Protein AF-A0ABD0QSH5-F1 (afdb_monomer_lite)

Foldseek 3Di:
DDDDDPDDDCVVPFKDWAKDKDWDPDVVIDIDIDIDIDGDFDADPVRHGDDDDPPPPCPVPVCDPVNVVVVVD

Organism: Cirrhinus mrigala (NCBI:txid683832)

Secondary structure (DSSP, 8-state):
---------TTT-SEEEEEEEEE---SS--EEEEEEEEEPPEE-TT--EEE--S----------HHHHHHHH-

Radius of gyration: 21.25 Å; chains: 1; bounding box: 34×23×68 Å

InterPro domains:
  IPR002126 Cadherin-like [PS50268] (8-57)
  IPR015919 Cadherin-like superfamily [SSF49313] (6-43)
  IPR039808 Cadherin [PTHR24027] (5-73)

Sequence (73 aa):
VLAKHDSFRRQKQETYLLPIVVTDDGEPPMSSTNTLTIRVCGCSREGIVQSCNVEAFVLPIGLSMGALIAILA

Structure (mmCIF, N/CA/C/O backbone):
data_AF-A0ABD0QSH5-F1
#
_entry.id   AF-A0ABD0QSH5-F1
#
loop_
_atom_site.group_PDB
_atom_site.id
_atom_site.type_symbol
_atom_site.label_atom_id
_atom_site.label_alt_id
_atom_site.label_comp_id
_atom_site.label_asym_id
_atom_site.label_entity_id
_atom_site.label_seq_id
_atom_site.pdbx_PDB_ins_code
_atom_site.Cartn_x
_atom_site.Cartn_y
_atom_site.Cartn_z
_atom_site.occupancy
_atom_site.B_iso_or_equiv
_atom_site.auth_seq_id
_atom_site.auth_comp_id
_atom_site.auth_asym_id
_atom_site.auth_atom_id
_atom_site.pdbx_PDB_model_num
ATOM 1 N N . VAL A 1 1 ? -5.174 -3.887 -17.148 1.00 70.25 1 VAL A N 1
ATOM 2 C CA . VAL A 1 1 ? -5.165 -4.850 -16.018 1.00 70.25 1 VAL A CA 1
ATOM 3 C C . VAL A 1 1 ? -5.929 -4.230 -14.858 1.00 70.25 1 VAL A C 1
ATOM 5 O O . VAL A 1 1 ? -5.674 -3.071 -14.560 1.00 70.25 1 VAL A O 1
ATOM 8 N N . LEU A 1 2 ? -6.884 -4.944 -14.256 1.00 81.81 2 LEU A N 1
ATOM 9 C CA . LEU A 1 2 ? -7.666 -4.467 -13.107 1.00 81.81 2 LEU A CA 1
ATOM 10 C C . LEU A 1 2 ? -7.373 -5.373 -11.904 1.00 81.81 2 LEU A C 1
ATOM 12 O O . LEU A 1 2 ? -7.603 -6.577 -11.985 1.00 81.81 2 LEU A O 1
ATOM 16 N N . ALA A 1 3 ? -6.888 -4.803 -10.800 1.00 87.81 3 ALA A N 1
ATOM 17 C CA . ALA A 1 3 ? -6.811 -5.500 -9.519 1.00 87.81 3 ALA A CA 1
ATOM 18 C C . ALA A 1 3 ? -8.106 -5.243 -8.735 1.00 87.81 3 ALA A C 1
ATOM 20 O O . ALA A 1 3 ? -8.460 -4.089 -8.489 1.00 87.81 3 ALA A O 1
ATOM 21 N N . LYS A 1 4 ? -8.824 -6.306 -8.355 1.00 89.81 4 LYS A N 1
ATOM 22 C CA . LYS A 1 4 ? -10.058 -6.220 -7.561 1.00 89.8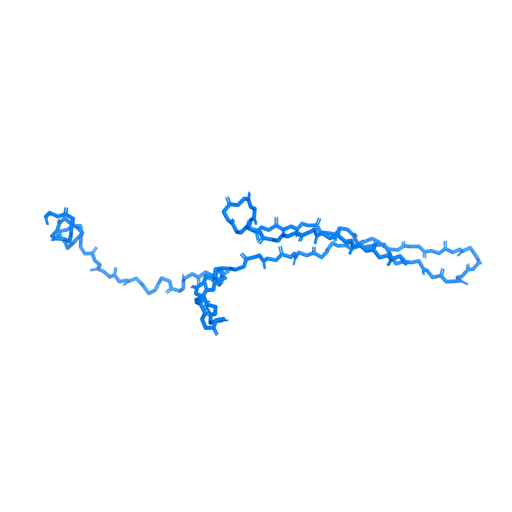1 4 LYS A CA 1
ATOM 23 C C . LYS A 1 4 ? -9.860 -6.891 -6.205 1.00 89.81 4 LYS A C 1
ATOM 25 O O . LYS A 1 4 ? -9.359 -8.007 -6.132 1.00 89.81 4 LYS A O 1
ATOM 30 N N . HIS A 1 5 ? -10.301 -6.215 -5.149 1.00 90.38 5 HIS A N 1
ATOM 31 C CA . HIS A 1 5 ? -10.378 -6.755 -3.797 1.00 90.38 5 HIS A CA 1
ATOM 32 C C . HIS A 1 5 ? -11.786 -6.501 -3.246 1.00 90.38 5 HIS A C 1
ATOM 34 O O . HIS A 1 5 ? -12.265 -5.370 -3.299 1.00 90.38 5 HIS A O 1
ATOM 40 N N . ASP A 1 6 ? -12.467 -7.543 -2.762 1.00 89.44 6 ASP A N 1
ATOM 41 C CA . ASP A 1 6 ? -13.916 -7.488 -2.512 1.00 89.44 6 ASP A CA 1
ATOM 42 C C . ASP A 1 6 ? -14.318 -6.628 -1.306 1.00 89.44 6 ASP A C 1
ATOM 44 O O . ASP A 1 6 ? -15.366 -5.987 -1.326 1.00 89.44 6 ASP A O 1
ATOM 48 N N . SER A 1 7 ? -13.520 -6.607 -0.235 1.00 91.12 7 SER A N 1
ATOM 49 C CA . SER A 1 7 ? -13.799 -5.753 0.927 1.00 91.12 7 SER A CA 1
ATOM 50 C C . SER A 1 7 ? -12.572 -5.549 1.802 1.00 91.12 7 SER A C 1
ATOM 52 O O . SER A 1 7 ? -11.747 -6.446 1.951 1.00 91.12 7 SER A O 1
ATOM 54 N N . PHE A 1 8 ? -12.485 -4.389 2.445 1.00 91.25 8 PHE A N 1
ATOM 55 C CA . PHE A 1 8 ? -11.448 -4.081 3.423 1.00 91.25 8 PHE A CA 1
ATOM 56 C C . PHE A 1 8 ? -12.029 -4.134 4.836 1.00 91.25 8 PHE A C 1
ATOM 58 O O . PHE A 1 8 ? -13.021 -3.474 5.137 1.00 91.25 8 PHE A O 1
ATOM 65 N N . ARG A 1 9 ? -11.408 -4.925 5.717 1.00 89.56 9 ARG A N 1
ATOM 66 C CA . ARG A 1 9 ? -11.752 -4.978 7.146 1.00 89.56 9 ARG A CA 1
ATOM 67 C C . ARG A 1 9 ? -10.499 -4.779 7.976 1.00 89.56 9 ARG A C 1
ATOM 69 O O . ARG A 1 9 ? -9.633 -5.652 7.987 1.00 89.56 9 ARG A O 1
ATOM 76 N N . ARG A 1 10 ? -10.438 -3.669 8.713 1.00 88.50 10 ARG A N 1
ATOM 77 C CA . ARG A 1 10 ? -9.275 -3.321 9.537 1.00 88.50 10 ARG A CA 1
ATOM 78 C C . ARG A 1 10 ? -8.946 -4.401 10.575 1.00 88.50 10 ARG A C 1
ATOM 80 O O . ARG A 1 10 ? -7.779 -4.700 10.774 1.00 88.50 10 ARG A O 1
ATOM 87 N N . GLN A 1 11 ? -9.962 -5.029 11.178 1.00 87.62 11 GLN A N 1
ATOM 88 C CA . GLN A 1 11 ? -9.789 -6.111 12.162 1.00 87.62 11 GLN A CA 1
ATOM 89 C C . GLN A 1 11 ? -9.173 -7.378 11.559 1.00 87.62 11 GLN A C 1
ATOM 91 O O . GLN A 1 11 ? -8.578 -8.169 12.279 1.00 87.62 11 GLN A O 1
ATOM 96 N N . LYS A 1 12 ? -9.349 -7.592 10.249 1.00 91.44 12 LYS A N 1
ATOM 97 C CA . LYS A 1 12 ? -8.765 -8.732 9.539 1.00 91.44 12 LYS A CA 1
ATOM 98 C C . LYS A 1 12 ? -7.332 -8.422 9.120 1.00 91.44 12 LYS A C 1
ATOM 100 O O . LYS A 1 12 ? -6.454 -9.255 9.298 1.00 91.44 12 LYS A O 1
ATOM 105 N N . GLN A 1 13 ? -7.121 -7.246 8.533 1.00 90.88 13 GLN A N 1
ATOM 106 C CA . GLN A 1 13 ? -5.820 -6.797 8.059 1.00 90.88 13 GLN A CA 1
ATOM 107 C C . GLN A 1 13 ? -5.842 -5.279 7.879 1.00 90.88 13 GLN A C 1
ATOM 109 O O . GLN A 1 13 ? -6.709 -4.731 7.193 1.00 90.88 13 GLN A O 1
ATOM 114 N N . GLU A 1 14 ? -4.883 -4.605 8.508 1.00 88.25 14 GLU A N 1
ATOM 115 C CA . GLU A 1 14 ? -4.776 -3.146 8.493 1.00 88.25 14 GLU A CA 1
ATOM 116 C C . GLU A 1 14 ? -3.956 -2.627 7.305 1.00 88.25 14 GLU A C 1
ATOM 118 O O . GLU A 1 14 ? -4.262 -1.566 6.770 1.00 88.25 14 GLU A O 1
ATOM 123 N N . THR A 1 15 ? -2.953 -3.382 6.856 1.00 92.25 15 THR A N 1
ATOM 124 C CA . THR A 1 15 ? -2.046 -2.976 5.776 1.00 92.25 15 THR A CA 1
ATOM 125 C C . THR A 1 15 ? -1.994 -4.048 4.694 1.00 92.25 15 THR A C 1
ATOM 127 O O . THR A 1 15 ? -1.775 -5.221 4.996 1.00 92.25 15 THR A O 1
ATOM 130 N N . TYR A 1 16 ? -2.158 -3.649 3.435 1.00 93.56 16 TYR A N 1
ATOM 131 C CA . TYR A 1 16 ? -2.039 -4.502 2.252 1.00 93.56 16 TYR A CA 1
ATOM 132 C C . TYR A 1 16 ? -0.902 -3.971 1.381 1.00 93.56 16 TYR A C 1
ATOM 134 O O . TYR A 1 16 ? -0.794 -2.766 1.167 1.00 93.56 16 TYR A O 1
ATOM 142 N N . LEU A 1 17 ? -0.059 -4.868 0.881 1.00 94.81 17 LEU A N 1
ATOM 143 C CA . LEU A 1 17 ? 1.054 -4.536 -0.004 1.00 94.81 17 LEU A CA 1
ATOM 144 C C . LEU A 1 17 ? 0.699 -5.018 -1.408 1.00 94.81 17 LEU A C 1
ATOM 146 O O . LEU A 1 17 ? 0.595 -6.221 -1.640 1.00 94.81 17 LEU A O 1
ATOM 150 N N . LEU A 1 18 ? 0.464 -4.081 -2.321 1.00 94.81 18 LEU A N 1
ATOM 151 C CA . LEU A 1 18 ? 0.083 -4.370 -3.697 1.00 94.81 18 LEU A CA 1
ATOM 152 C C . LEU A 1 18 ? 1.282 -4.139 -4.627 1.00 94.81 18 LEU A C 1
ATOM 154 O O . LEU A 1 18 ? 1.651 -2.983 -4.838 1.00 94.81 18 LEU A O 1
ATOM 158 N N . PRO A 1 19 ? 1.890 -5.186 -5.209 1.00 95.12 19 PRO A N 1
ATOM 159 C CA . PRO A 1 19 ? 2.916 -5.005 -6.227 1.00 95.12 19 PRO A CA 1
ATOM 160 C C . PRO A 1 19 ? 2.294 -4.447 -7.515 1.00 95.12 19 PRO A C 1
ATOM 162 O O . PRO A 1 19 ? 1.272 -4.934 -7.998 1.00 95.12 19 PRO A O 1
ATOM 165 N N . ILE A 1 20 ? 2.928 -3.425 -8.075 1.00 95.50 20 ILE A N 1
ATOM 166 C CA . ILE A 1 20 ? 2.572 -2.754 -9.321 1.00 95.50 20 ILE A CA 1
ATOM 167 C C . ILE A 1 20 ? 3.737 -2.942 -10.282 1.00 95.50 20 ILE A C 1
ATOM 169 O O . ILE A 1 20 ? 4.856 -2.535 -9.981 1.00 95.50 20 ILE A O 1
ATOM 173 N N . VAL A 1 21 ? 3.463 -3.530 -11.443 1.00 95.88 21 VAL A N 1
ATOM 174 C CA . VAL A 1 21 ? 4.434 -3.661 -12.532 1.00 95.88 21 VAL A CA 1
ATOM 175 C C . VAL A 1 21 ? 4.062 -2.671 -13.627 1.00 95.88 21 VAL A C 1
ATOM 177 O O . VAL A 1 21 ? 2.928 -2.678 -14.108 1.00 95.88 21 VAL A O 1
ATOM 180 N N . VAL A 1 22 ? 5.009 -1.819 -14.009 1.00 96.06 22 VAL A N 1
ATOM 181 C CA . VAL A 1 22 ? 4.875 -0.878 -15.125 1.00 96.06 22 VAL A CA 1
ATOM 182 C C . VAL A 1 22 ? 5.841 -1.318 -16.209 1.00 96.06 22 VAL A C 1
ATOM 184 O O . VAL A 1 22 ? 7.026 -1.477 -15.931 1.00 96.06 22 VAL A O 1
ATOM 187 N N . THR A 1 23 ? 5.333 -1.547 -17.416 1.00 97.25 23 THR A N 1
ATOM 188 C CA . THR A 1 23 ? 6.123 -1.937 -18.595 1.00 97.25 23 THR A CA 1
ATOM 189 C C . THR A 1 23 ? 6.009 -0.831 -19.632 1.00 97.25 23 THR A C 1
ATOM 191 O O . THR A 1 23 ? 4.910 -0.302 -19.821 1.00 97.25 23 THR A O 1
ATOM 194 N N . ASP A 1 24 ? 7.130 -0.443 -20.231 1.00 97.12 24 ASP A N 1
ATOM 195 C CA . ASP A 1 24 ? 7.129 0.472 -21.368 1.00 97.12 24 ASP A CA 1
ATOM 196 C C . ASP A 1 24 ? 6.790 -0.260 -22.676 1.00 97.12 24 ASP A C 1
ATOM 198 O O . ASP A 1 24 ? 6.616 -1.476 -22.705 1.00 97.12 24 ASP A O 1
ATOM 202 N N . ASP A 1 25 ? 6.646 0.507 -23.752 1.00 97.50 25 ASP A N 1
ATOM 203 C CA . ASP A 1 25 ? 6.394 -0.012 -25.101 1.00 97.50 25 ASP A CA 1
ATOM 204 C C . ASP A 1 25 ? 7.682 0.032 -25.950 1.00 97.50 25 ASP A C 1
ATOM 206 O O . ASP A 1 25 ? 7.650 0.296 -27.151 1.00 97.50 25 ASP A O 1
ATOM 210 N N . GLY A 1 26 ? 8.846 -0.097 -25.299 1.00 97.75 26 GLY A N 1
ATOM 211 C CA . GLY A 1 26 ? 10.151 -0.100 -25.960 1.00 97.75 26 GLY A CA 1
ATOM 212 C C . GLY A 1 26 ? 10.461 -1.424 -26.667 1.00 97.75 26 GLY A C 1
ATOM 213 O O . GLY A 1 26 ? 9.786 -2.428 -26.468 1.00 97.75 26 GLY A O 1
ATOM 214 N N . GLU A 1 27 ? 11.538 -1.441 -27.458 1.00 97.56 27 GLU A N 1
ATOM 215 C CA . GLU A 1 27 ? 12.042 -2.642 -28.137 1.00 97.56 27 GLU A CA 1
ATOM 216 C C . GLU A 1 27 ? 13.566 -2.777 -27.890 1.00 97.56 27 GLU A C 1
ATOM 218 O O . GLU A 1 27 ? 14.358 -2.090 -28.545 1.00 97.56 27 GLU A O 1
ATOM 223 N N . PRO A 1 28 ? 14.020 -3.611 -26.932 1.00 95.62 28 PRO A N 1
ATOM 224 C CA . PRO A 1 28 ? 13.214 -4.513 -26.111 1.00 95.62 28 PRO A CA 1
ATOM 225 C C . PRO A 1 28 ? 12.431 -3.771 -25.010 1.00 95.62 28 PRO A C 1
ATOM 227 O O . PRO A 1 28 ? 12.921 -2.760 -24.498 1.00 95.62 28 PRO A O 1
ATOM 230 N N . PRO A 1 29 ? 11.263 -4.291 -24.593 1.00 96.94 29 PRO A N 1
ATOM 231 C CA . PRO A 1 29 ? 10.475 -3.678 -23.533 1.00 96.94 29 PRO A CA 1
ATOM 232 C C . PRO A 1 29 ? 11.172 -3.824 -22.179 1.00 96.94 29 PRO A C 1
ATOM 234 O O . PRO A 1 29 ? 11.743 -4.875 -21.858 1.00 96.94 29 PRO A O 1
ATOM 237 N N . MET A 1 30 ? 11.086 -2.784 -21.354 1.00 98.12 30 MET A N 1
ATOM 238 C CA . MET A 1 30 ? 11.592 -2.782 -19.984 1.00 98.12 30 MET A CA 1
ATOM 239 C C . MET A 1 30 ? 10.454 -2.615 -18.978 1.00 98.12 30 MET A C 1
ATOM 241 O O . MET A 1 30 ? 9.460 -1.931 -19.216 1.00 98.12 30 MET A O 1
ATOM 245 N N . SER A 1 31 ? 10.608 -3.243 -17.810 1.00 97.94 31 SER A N 1
ATOM 246 C CA . SER A 1 31 ? 9.620 -3.170 -16.734 1.00 97.94 31 SER A CA 1
ATOM 247 C C . SER A 1 31 ? 10.239 -2.776 -15.401 1.00 97.94 31 SER A C 1
ATOM 249 O O . SER A 1 31 ? 11.352 -3.190 -15.077 1.00 97.94 31 SER A O 1
ATOM 251 N N . SER A 1 32 ? 9.472 -2.050 -14.595 1.00 97.50 32 SER A N 1
ATOM 252 C CA . SER A 1 32 ? 9.782 -1.759 -13.198 1.00 97.50 32 SER A CA 1
ATOM 253 C C . SER A 1 32 ? 8.681 -2.294 -12.287 1.00 97.50 32 SER A C 1
ATOM 255 O O . SER A 1 32 ? 7.503 -2.288 -12.648 1.00 97.50 32 SER A O 1
ATOM 257 N N . THR A 1 33 ? 9.070 -2.744 -11.096 1.00 97.19 33 THR A N 1
ATOM 258 C CA . THR A 1 33 ? 8.143 -3.222 -10.067 1.00 97.19 33 THR A CA 1
ATOM 259 C C . THR A 1 33 ? 8.223 -2.303 -8.860 1.00 97.19 33 THR A C 1
ATOM 261 O O . THR A 1 33 ? 9.298 -2.109 -8.296 1.00 97.19 33 THR A O 1
ATOM 264 N N . ASN A 1 34 ? 7.085 -1.765 -8.440 1.00 96.44 34 ASN A N 1
ATOM 265 C CA . ASN A 1 34 ? 6.948 -0.974 -7.223 1.00 96.44 34 ASN A CA 1
ATOM 266 C C . ASN A 1 34 ? 5.875 -1.584 -6.311 1.00 96.44 34 ASN A C 1
ATOM 268 O O . ASN A 1 34 ? 5.083 -2.408 -6.751 1.00 96.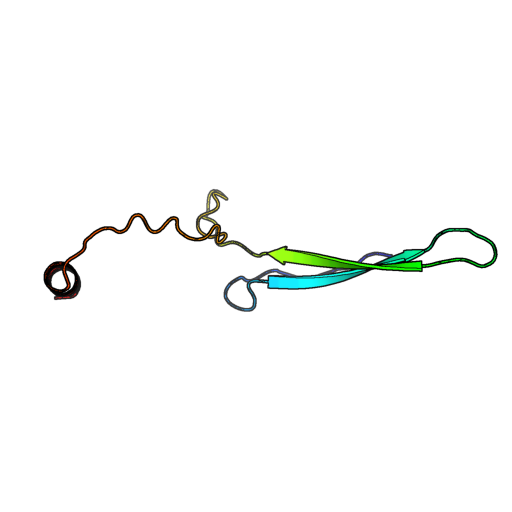44 34 ASN A O 1
ATOM 272 N N . THR A 1 35 ? 5.827 -1.198 -5.039 1.00 96.88 35 THR A N 1
ATOM 273 C CA . THR A 1 35 ? 4.804 -1.669 -4.095 1.00 96.88 35 THR A CA 1
ATOM 274 C C . THR A 1 35 ? 3.955 -0.504 -3.606 1.00 96.88 35 THR A C 1
ATOM 276 O O . THR A 1 35 ? 4.470 0.456 -3.039 1.00 96.88 35 THR A O 1
ATOM 279 N N . LEU A 1 36 ? 2.639 -0.604 -3.789 1.00 94.88 36 LEU A N 1
ATOM 280 C CA . LEU A 1 36 ? 1.658 0.298 -3.204 1.00 94.88 36 LEU A CA 1
ATOM 281 C C . LEU A 1 36 ? 1.203 -0.237 -1.846 1.00 94.88 36 LEU A C 1
ATOM 283 O O . LEU A 1 36 ? 0.590 -1.301 -1.749 1.00 94.88 36 LEU A O 1
ATOM 287 N N . THR A 1 37 ? 1.457 0.539 -0.800 1.00 94.31 37 THR A N 1
ATOM 288 C CA . THR A 1 37 ? 0.982 0.245 0.552 1.00 94.31 37 THR A CA 1
ATOM 289 C C . THR A 1 37 ? -0.418 0.819 0.746 1.00 94.31 37 THR A C 1
ATOM 291 O O . THR A 1 37 ? -0.603 2.034 0.770 1.00 94.31 37 THR A O 1
ATOM 294 N N . ILE A 1 38 ? -1.409 -0.052 0.912 1.00 92.94 38 ILE A N 1
ATOM 295 C CA . ILE A 1 38 ? -2.801 0.315 1.185 1.00 92.94 38 ILE A CA 1
ATOM 296 C C . ILE A 1 38 ? -3.056 0.147 2.677 1.00 92.94 38 ILE A C 1
ATOM 298 O O . ILE A 1 38 ? -2.845 -0.932 3.231 1.00 92.94 38 ILE A O 1
ATOM 302 N N . ARG A 1 39 ? -3.552 1.202 3.323 1.00 90.81 39 ARG A N 1
ATOM 303 C CA . ARG A 1 39 ? -3.841 1.204 4.756 1.00 90.81 39 ARG A CA 1
ATOM 304 C C . ARG A 1 39 ? -5.333 1.359 5.013 1.00 90.81 39 ARG A C 1
ATOM 306 O O . ARG A 1 39 ? -5.952 2.297 4.524 1.00 90.81 39 ARG A O 1
ATOM 313 N N . VAL A 1 40 ? -5.906 0.442 5.785 1.00 91.62 40 VAL A N 1
ATOM 314 C CA . VAL A 1 40 ? -7.327 0.438 6.139 1.00 91.62 40 VAL A CA 1
ATOM 315 C C . VAL A 1 40 ? -7.504 1.109 7.486 1.00 91.62 40 VAL A C 1
ATOM 317 O O . VAL A 1 40 ? -6.997 0.636 8.502 1.00 91.62 40 VAL A O 1
ATOM 320 N N . CYS A 1 41 ? -8.255 2.200 7.495 1.00 89.75 41 CYS A N 1
ATOM 321 C CA . CYS A 1 41 ? -8.494 2.977 8.697 1.00 89.75 41 CYS A CA 1
ATOM 322 C C . CYS A 1 41 ? -9.830 2.636 9.352 1.00 89.75 41 CYS A C 1
ATOM 324 O O . CYS A 1 41 ? -10.752 2.135 8.710 1.00 89.75 41 CYS A O 1
ATOM 326 N N . GLY A 1 42 ? -9.919 2.890 10.655 1.00 88.75 42 GLY A N 1
ATOM 327 C CA . GLY A 1 42 ? -11.194 2.907 11.365 1.00 88.75 42 GLY A CA 1
ATOM 328 C C . GLY A 1 42 ? -11.886 4.241 11.119 1.00 88.75 42 GLY A C 1
ATOM 329 O O . GLY A 1 42 ? -11.241 5.280 11.265 1.00 88.75 42 GLY A O 1
ATOM 330 N N . CYS A 1 43 ? -13.168 4.212 10.761 1.00 88.19 43 CYS A N 1
ATOM 331 C CA . CYS A 1 43 ? -13.986 5.403 10.539 1.00 88.19 43 CYS A CA 1
ATOM 332 C C . CYS A 1 43 ? -15.277 5.342 11.365 1.00 88.19 43 CYS A C 1
ATOM 334 O O . CYS A 1 43 ? -15.783 4.254 11.655 1.00 88.19 43 CYS A O 1
ATOM 336 N N . SER A 1 44 ? -15.818 6.510 11.709 1.00 88.50 44 SER A N 1
ATOM 337 C CA . SER A 1 44 ? -17.150 6.655 12.293 1.00 88.50 44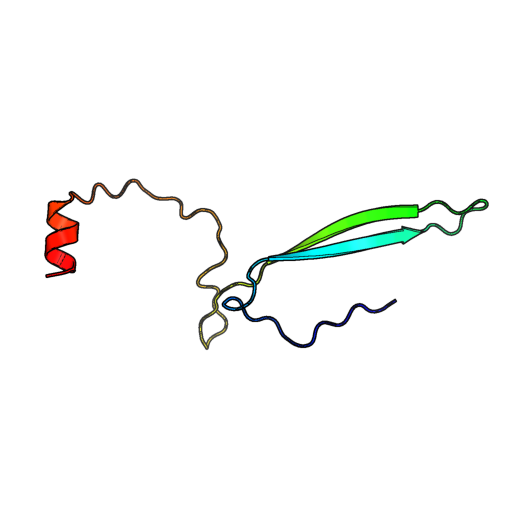 SER A CA 1
ATOM 338 C C . SER A 1 44 ? -18.245 6.336 11.264 1.00 88.50 44 SER A C 1
ATOM 340 O O . SER A 1 44 ? -17.972 6.169 10.071 1.00 88.50 44 SER A O 1
ATOM 342 N N . ARG A 1 45 ? -19.507 6.273 11.708 1.00 89.88 45 ARG A N 1
ATOM 343 C CA . ARG A 1 45 ? -20.658 6.052 10.809 1.00 89.88 45 ARG A CA 1
ATOM 344 C C . ARG A 1 45 ? -20.852 7.200 9.818 1.00 89.88 45 ARG A C 1
ATOM 346 O O . ARG A 1 45 ? -21.357 6.984 8.725 1.00 89.88 45 ARG A O 1
ATOM 353 N N . GLU A 1 46 ? -20.403 8.390 10.191 1.00 93.56 46 GLU A N 1
ATOM 354 C CA . GLU A 1 46 ? -20.406 9.611 9.386 1.00 93.56 46 GLU A CA 1
ATOM 355 C C . GLU A 1 46 ? -19.210 9.669 8.415 1.00 93.56 46 GLU A C 1
ATOM 357 O O . GLU A 1 46 ? -19.041 10.652 7.700 1.00 93.56 46 GLU A O 1
ATOM 362 N N . GLY A 1 47 ? -18.364 8.630 8.385 1.00 86.06 47 GLY A N 1
ATOM 363 C CA . GLY A 1 47 ? -17.200 8.547 7.501 1.00 86.06 47 GLY A CA 1
ATOM 364 C C . GLY A 1 47 ? -15.969 9.300 8.008 1.00 86.06 47 GLY A C 1
ATOM 365 O O . GLY A 1 47 ? -14.975 9.391 7.290 1.00 86.06 47 GLY A O 1
ATOM 366 N N . ILE A 1 48 ? -15.995 9.813 9.241 1.00 85.94 48 ILE A N 1
ATOM 367 C CA . ILE A 1 48 ? -14.852 10.512 9.831 1.00 85.94 48 ILE A CA 1
ATOM 368 C C . ILE A 1 48 ? -13.787 9.494 10.228 1.00 85.94 48 ILE A C 1
ATOM 370 O O . ILE A 1 48 ? -14.066 8.547 10.960 1.00 85.94 48 ILE A O 1
ATOM 374 N N . VAL A 1 49 ? -12.554 9.691 9.767 1.00 86.56 49 VAL A N 1
ATOM 375 C CA . VAL A 1 49 ? -11.415 8.838 10.121 1.00 86.56 49 VAL A CA 1
ATOM 376 C C . VAL A 1 49 ? -11.113 8.968 11.615 1.00 86.56 49 VAL A C 1
ATOM 378 O O . VAL A 1 49 ? -10.842 10.057 12.109 1.00 86.56 49 VAL A O 1
ATOM 381 N N . GLN A 1 50 ? -11.128 7.845 12.327 1.00 84.31 50 GLN A N 1
ATOM 382 C CA . GLN A 1 50 ? -10.838 7.757 13.762 1.00 84.31 50 GLN A CA 1
ATOM 383 C C . GLN A 1 50 ? -9.487 7.094 14.042 1.00 84.31 50 GLN A C 1
ATOM 385 O O . GLN A 1 50 ? -8.838 7.407 15.035 1.00 84.31 50 GLN A O 1
ATOM 390 N N . SER A 1 51 ? -9.051 6.169 13.180 1.00 77.69 51 SER A N 1
ATOM 391 C CA . SER A 1 51 ? -7.765 5.490 13.349 1.00 77.69 51 SER A CA 1
ATOM 392 C C . SER A 1 51 ? -7.119 5.158 12.002 1.00 77.69 51 SER A C 1
ATOM 394 O O . SER A 1 51 ? -7.331 4.081 11.441 1.00 77.69 51 SER A O 1
ATOM 396 N N . CYS A 1 52 ? -6.301 6.069 11.492 1.00 79.62 52 CYS A N 1
ATOM 397 C CA . CYS A 1 52 ? -5.165 5.744 10.635 1.00 79.62 52 CYS A CA 1
ATOM 398 C C . CYS A 1 52 ? -3.956 6.091 11.491 1.00 79.62 52 CYS A C 1
ATOM 400 O O . CYS A 1 52 ? -3.862 7.249 11.886 1.00 79.62 52 CYS A O 1
ATOM 402 N N . ASN A 1 53 ? -3.065 5.167 11.836 1.00 66.12 53 ASN A N 1
ATOM 403 C CA . ASN A 1 53 ? -1.885 5.569 12.602 1.00 66.12 53 ASN A CA 1
ATOM 404 C C . ASN A 1 53 ? -0.942 6.423 11.749 1.00 66.12 53 ASN A C 1
ATOM 406 O O . ASN A 1 53 ? -0.011 5.932 11.119 1.00 66.12 53 ASN A O 1
ATOM 410 N N . VAL A 1 54 ? -1.195 7.725 11.779 1.00 56.12 54 VAL A N 1
ATOM 411 C CA . VAL A 1 54 ? -0.192 8.667 12.254 1.00 56.12 54 VAL A CA 1
ATOM 412 C C . VAL A 1 54 ? 0.138 8.178 13.656 1.00 56.12 54 VAL A C 1
ATOM 414 O O . VAL A 1 54 ? -0.794 7.932 14.426 1.00 56.12 54 VAL A O 1
ATOM 417 N N . GLU A 1 55 ? 1.411 7.908 13.947 1.00 52.34 55 GLU A N 1
ATOM 418 C CA . GLU A 1 55 ? 1.869 7.719 15.325 1.00 52.34 55 GLU A CA 1
ATOM 419 C C . GLU A 1 55 ? 1.044 8.658 16.190 1.00 52.34 55 GLU A C 1
ATOM 421 O O . GLU A 1 55 ? 0.970 9.853 15.886 1.00 52.34 55 GLU A O 1
ATOM 426 N N . ALA A 1 56 ? 0.313 8.125 17.176 1.00 46.78 56 ALA A N 1
ATOM 427 C CA . ALA A 1 56 ? -0.246 9.010 18.172 1.00 46.78 56 ALA A CA 1
ATOM 428 C C . ALA A 1 56 ? 0.957 9.844 18.589 1.00 46.78 56 ALA A C 1
ATOM 430 O O . ALA A 1 56 ? 1.958 9.278 19.032 1.00 46.78 56 ALA A O 1
ATOM 431 N N . PHE A 1 57 ? 0.925 11.149 18.322 1.00 45.72 57 PHE A N 1
ATOM 432 C CA . PHE A 1 57 ? 1.816 12.052 19.001 1.00 45.72 57 PHE A CA 1
ATOM 433 C C 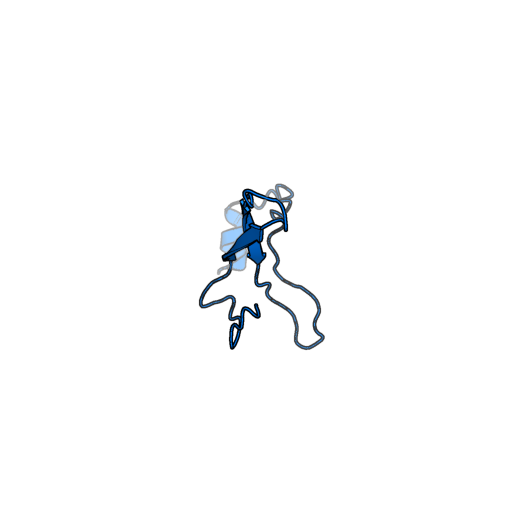. PHE A 1 57 ? 1.390 11.863 20.443 1.00 45.72 57 PHE A C 1
ATOM 435 O O . PHE A 1 57 ? 0.398 12.434 20.900 1.00 45.72 57 PHE A O 1
ATOM 442 N N . VAL A 1 58 ? 2.034 10.896 21.097 1.00 47.91 58 VAL A N 1
ATOM 443 C CA . VAL A 1 58 ? 1.910 10.653 22.508 1.00 47.91 58 VAL A CA 1
ATOM 444 C C . VAL A 1 58 ? 2.567 11.908 23.034 1.00 47.91 58 VAL A C 1
ATOM 446 O O . VAL A 1 58 ? 3.777 11.963 23.235 1.00 47.91 58 VAL A O 1
ATOM 449 N N . LEU A 1 59 ? 1.769 12.969 23.188 1.00 51.06 59 LEU A N 1
ATOM 450 C CA . LEU A 1 59 ? 2.032 13.913 24.247 1.00 51.06 59 LEU A CA 1
ATOM 451 C C . LEU A 1 59 ? 2.354 13.008 25.430 1.00 51.06 59 LEU A C 1
ATOM 453 O O . LEU A 1 59 ? 1.549 12.109 25.695 1.00 51.06 59 LEU A O 1
ATOM 457 N N . PRO A 1 60 ? 3.524 13.127 26.064 1.00 50.09 60 PRO A N 1
ATOM 458 C CA . PRO A 1 60 ? 3.780 12.405 27.289 1.00 50.09 60 PRO A CA 1
ATOM 459 C C . PRO A 1 60 ? 2.777 12.960 28.298 1.00 50.09 60 PRO A C 1
ATOM 461 O O . PRO A 1 60 ? 3.058 13.902 29.034 1.00 50.09 60 PRO A O 1
ATOM 464 N 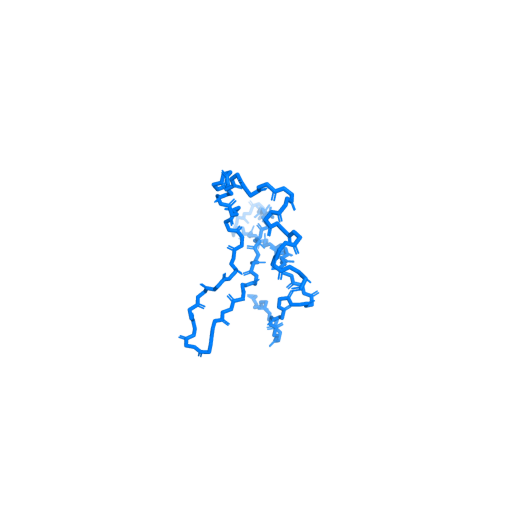N . ILE A 1 61 ? 1.547 12.447 28.274 1.00 58.97 61 ILE A N 1
ATOM 465 C CA . ILE A 1 61 ? 0.570 12.716 29.300 1.00 58.97 61 ILE A CA 1
ATOM 466 C C . ILE A 1 61 ? 1.170 11.970 30.476 1.00 58.97 61 ILE A C 1
ATOM 468 O O . ILE A 1 61 ? 1.208 10.740 30.478 1.00 58.97 61 ILE A O 1
ATOM 472 N N . GLY A 1 62 ? 1.743 12.727 31.410 1.00 58.16 62 GLY A N 1
ATOM 473 C CA . GLY A 1 62 ? 2.297 12.244 32.668 1.00 58.16 62 GLY A CA 1
ATOM 474 C C . GLY A 1 62 ? 1.199 11.677 33.563 1.00 58.16 62 GLY A C 1
ATOM 475 O O . GLY A 1 62 ? 0.966 12.165 34.665 1.00 58.16 62 GLY A O 1
ATOM 476 N N . LEU A 1 63 ? 0.483 10.667 33.074 1.00 58.97 63 LEU A N 1
ATOM 477 C CA . LEU A 1 63 ? -0.444 9.874 33.849 1.00 58.97 63 LEU A CA 1
ATOM 478 C C . LEU A 1 63 ? 0.406 9.000 34.764 1.00 58.97 63 LEU A C 1
ATOM 480 O O . LEU A 1 63 ? 1.000 8.007 34.351 1.00 58.97 63 LEU A O 1
ATOM 484 N N . SER A 1 64 ? 0.488 9.420 36.023 1.00 73.81 64 SER A N 1
ATOM 485 C CA . SER A 1 64 ? 0.976 8.584 37.114 1.00 73.81 64 SER A CA 1
ATOM 486 C C . SER A 1 64 ? 0.287 7.216 37.062 1.00 73.81 64 SER A C 1
ATOM 488 O O . SER A 1 64 ? -0.916 7.145 36.804 1.00 73.81 64 SER A O 1
ATOM 490 N N . MET A 1 65 ? 1.011 6.136 37.379 1.00 71.38 65 MET A N 1
ATOM 491 C CA . MET A 1 65 ? 0.407 4.807 37.569 1.00 71.38 65 MET A CA 1
ATOM 492 C C . MET A 1 65 ? -0.818 4.854 38.498 1.00 71.38 65 MET A C 1
ATOM 494 O O . MET A 1 65 ? -1.770 4.108 38.289 1.00 71.38 65 MET A O 1
ATOM 498 N N . GLY A 1 66 ? -0.836 5.768 39.478 1.00 68.94 66 GLY A N 1
ATOM 499 C CA . GLY A 1 66 ? -1.990 5.971 40.357 1.00 68.94 66 GLY A CA 1
ATOM 500 C C . GLY A 1 66 ? -3.248 6.463 39.630 1.00 68.94 66 GLY A C 1
ATOM 501 O O . GLY A 1 66 ? -4.348 6.039 39.969 1.00 68.94 66 GLY A O 1
ATOM 502 N N . ALA A 1 67 ? -3.106 7.295 38.593 1.00 78.62 67 ALA A N 1
ATOM 503 C CA . ALA A 1 67 ? -4.234 7.749 37.778 1.00 78.62 67 ALA A CA 1
ATOM 504 C C . ALA A 1 67 ? -4.804 6.6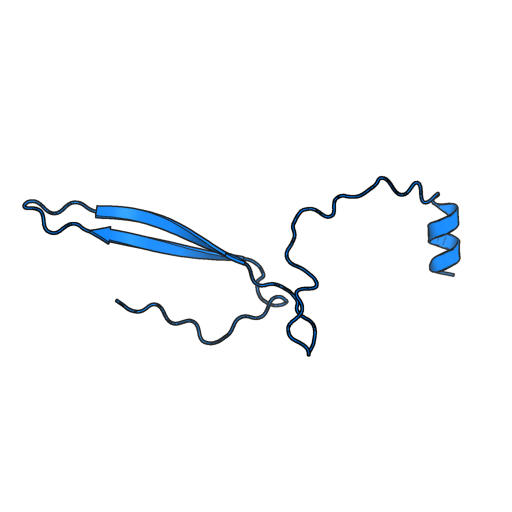16 36.909 1.00 78.62 67 ALA A C 1
ATOM 506 O O . ALA A 1 67 ? -6.014 6.533 36.729 1.00 78.62 67 ALA A O 1
ATOM 507 N N . LEU A 1 68 ? -3.947 5.711 36.417 1.00 71.75 68 LEU A N 1
ATOM 508 C CA . LEU A 1 68 ? -4.383 4.539 35.655 1.00 71.75 68 LEU A CA 1
ATOM 509 C C . LEU A 1 68 ? -5.211 3.581 36.525 1.00 71.75 68 LEU A C 1
ATOM 511 O O . LEU A 1 68 ? -6.252 3.103 36.083 1.00 71.75 68 LEU A O 1
ATOM 515 N N . ILE A 1 69 ? -4.779 3.349 37.770 1.00 77.62 69 ILE A N 1
ATOM 516 C CA . ILE A 1 69 ? -5.529 2.531 38.735 1.00 77.62 69 ILE A CA 1
ATOM 517 C C . ILE A 1 69 ? -6.898 3.161 39.026 1.00 77.62 69 ILE A C 1
ATOM 519 O O . ILE A 1 69 ? -7.893 2.450 39.016 1.00 77.62 69 ILE A O 1
ATOM 523 N N . ALA A 1 70 ? -6.968 4.482 39.225 1.00 75.38 70 ALA A N 1
ATOM 524 C CA . ALA A 1 70 ? -8.224 5.174 39.531 1.00 75.38 70 ALA A CA 1
ATOM 525 C C . ALA A 1 70 ? -9.273 5.111 38.403 1.00 75.38 70 ALA A C 1
ATOM 527 O O . ALA A 1 70 ? -10.461 5.194 38.682 1.00 75.38 70 ALA A O 1
ATOM 528 N N . ILE A 1 71 ? -8.850 4.985 37.142 1.00 75.62 71 ILE A N 1
ATOM 529 C CA . ILE A 1 71 ? -9.761 4.868 35.989 1.00 75.62 71 ILE A CA 1
ATOM 530 C C . ILE A 1 71 ? -10.268 3.428 35.811 1.00 75.62 71 ILE A C 1
ATOM 532 O O . ILE A 1 71 ? -11.353 3.222 35.273 1.00 75.62 71 ILE A O 1
ATOM 536 N N . LEU A 1 72 ? -9.467 2.435 36.211 1.00 71.19 72 LEU A N 1
ATOM 537 C CA . LEU A 1 72 ? -9.768 1.010 36.035 1.00 71.19 72 LEU A CA 1
ATOM 538 C C . LEU A 1 72 ? -10.503 0.376 37.229 1.00 71.19 72 LEU A C 1
ATOM 540 O O . LEU A 1 72 ? -10.958 -0.761 37.100 1.00 71.19 72 LEU A O 1
ATOM 544 N N . ALA A 1 73 ? -10.560 1.066 38.370 1.00 57.53 73 ALA A N 1
ATOM 545 C CA . ALA A 1 73 ? -11.206 0.613 39.603 1.00 57.53 73 ALA A CA 1
ATOM 546 C C . ALA A 1 73 ? -12.697 0.974 39.672 1.00 57.53 73 ALA A C 1
ATOM 548 O O . ALA A 1 73 ? -13.100 1.992 39.067 1.00 57.53 73 ALA A O 1
#

pLDDT: mean 83.11, std 15.07, range [45.72, 98.12]